Protein AF-A0A962JQP1-F1 (afdb_monomer_lite)

Structure (mmCIF, N/CA/C/O backbone):
data_AF-A0A962JQP1-F1
#
_entry.id   AF-A0A962JQP1-F1
#
loop_
_atom_site.group_PDB
_atom_site.id
_atom_site.type_symbol
_atom_site.label_atom_id
_atom_site.label_alt_id
_atom_site.label_comp_id
_atom_site.label_asym_id
_atom_site.label_entity_id
_atom_site.label_seq_id
_atom_site.pdbx_PDB_ins_code
_atom_site.Cartn_x
_atom_site.Cartn_y
_atom_site.Cartn_z
_atom_site.occupancy
_atom_site.B_iso_or_equiv
_atom_site.auth_seq_id
_atom_site.auth_comp_id
_atom_site.auth_asym_id
_atom_site.auth_atom_id
_atom_site.pdbx_PDB_model_num
ATOM 1 N N . MET A 1 1 ? 7.087 -6.042 -9.478 1.00 76.38 1 MET A N 1
ATOM 2 C CA . MET A 1 1 ? 7.500 -4.751 -8.854 1.00 76.38 1 MET A CA 1
ATOM 3 C C . MET A 1 1 ? 7.672 -4.950 -7.345 1.00 76.38 1 MET A C 1
ATOM 5 O O . MET A 1 1 ? 7.057 -5.873 -6.824 1.00 76.38 1 MET A O 1
ATOM 9 N N . LYS A 1 2 ? 8.497 -4.151 -6.646 1.00 82.88 2 LYS A N 1
ATOM 10 C CA . LYS A 1 2 ? 8.749 -4.283 -5.192 1.00 82.88 2 LYS A CA 1
ATOM 11 C C . LYS A 1 2 ? 8.530 -2.947 -4.452 1.00 82.88 2 LYS A C 1
ATOM 13 O O . LYS A 1 2 ? 9.505 -2.230 -4.233 1.00 82.88 2 LYS A O 1
ATOM 18 N N . PRO A 1 3 ? 7.280 -2.553 -4.147 1.00 84.50 3 PRO A N 1
ATOM 19 C CA . PRO A 1 3 ? 7.006 -1.296 -3.459 1.00 84.50 3 PRO A CA 1
ATOM 20 C C . PRO A 1 3 ? 7.350 -1.390 -1.968 1.00 84.50 3 PRO A C 1
ATOM 22 O O . PRO A 1 3 ? 7.045 -2.389 -1.312 1.00 84.50 3 PRO A O 1
ATOM 25 N N . LEU A 1 4 ? 7.939 -0.315 -1.442 1.00 86.69 4 LEU A N 1
ATOM 26 C CA . LEU A 1 4 ? 8.117 -0.088 -0.010 1.00 86.69 4 LEU A CA 1
ATOM 27 C C . LEU A 1 4 ? 7.155 1.018 0.442 1.00 86.69 4 LEU A C 1
ATOM 29 O O . LEU A 1 4 ? 7.269 2.166 0.015 1.00 86.69 4 LEU A O 1
ATOM 33 N N . LEU A 1 5 ? 6.196 0.656 1.288 1.00 87.50 5 LEU A N 1
ATOM 34 C CA . LEU A 1 5 ? 5.123 1.523 1.766 1.00 87.50 5 LEU A CA 1
ATOM 35 C C . LEU A 1 5 ? 5.506 2.120 3.119 1.00 87.50 5 LEU A C 1
ATOM 37 O O . LEU A 1 5 ? 5.644 1.402 4.109 1.00 87.50 5 LEU A O 1
ATOM 41 N N . LEU A 1 6 ? 5.650 3.440 3.179 1.00 85.44 6 LEU A N 1
ATOM 42 C CA . LEU A 1 6 ? 6.064 4.123 4.400 1.00 85.44 6 LEU A CA 1
ATOM 43 C C . LEU A 1 6 ? 4.931 4.918 5.037 1.00 85.44 6 LEU A C 1
ATOM 45 O O . LEU A 1 6 ? 4.170 5.613 4.364 1.00 85.44 6 LEU A O 1
ATOM 49 N N . SER A 1 7 ? 4.862 4.857 6.363 1.00 82.75 7 SER A N 1
ATOM 50 C CA . SER A 1 7 ? 4.076 5.781 7.185 1.00 82.75 7 SER A CA 1
ATOM 51 C C . SER A 1 7 ? 4.851 6.134 8.452 1.00 82.75 7 SER A C 1
ATOM 53 O O . SER A 1 7 ? 5.828 5.467 8.760 1.00 82.75 7 SER A O 1
ATOM 55 N N . THR A 1 8 ? 4.438 7.165 9.192 1.00 80.19 8 THR A N 1
ATOM 56 C CA . THR A 1 8 ? 5.157 7.645 10.387 1.00 80.19 8 THR A CA 1
ATOM 57 C C . THR A 1 8 ? 5.479 6.509 11.367 1.00 80.19 8 THR A C 1
ATOM 59 O O . THR A 1 8 ? 6.643 6.235 11.625 1.00 80.19 8 THR A O 1
ATOM 62 N N . HIS A 1 9 ? 4.469 5.745 11.796 1.00 77.75 9 HIS A N 1
ATOM 63 C CA . HIS A 1 9 ? 4.621 4.756 12.874 1.00 77.75 9 HIS A CA 1
ATOM 64 C C . HIS A 1 9 ? 4.345 3.298 12.461 1.00 77.75 9 HIS A C 1
ATOM 66 O O . HIS A 1 9 ? 4.169 2.451 13.333 1.00 77.75 9 HIS A O 1
ATOM 72 N N . ASN A 1 10 ? 4.233 3.005 11.159 1.00 77.12 10 ASN A N 1
ATOM 73 C CA . ASN A 1 10 ? 3.892 1.680 10.606 1.00 77.12 10 ASN A CA 1
ATOM 74 C C . ASN A 1 10 ? 2.840 0.887 11.392 1.00 77.12 10 ASN A C 1
ATOM 76 O O . ASN A 1 10 ? 3.012 -0.290 11.671 1.00 77.12 10 ASN A O 1
ATOM 80 N N . THR A 1 11 ? 1.762 1.552 11.790 1.00 77.12 11 THR A N 1
ATOM 81 C CA . THR A 1 11 ? 0.740 0.965 12.676 1.00 77.12 11 THR A CA 1
ATOM 82 C C . THR A 1 11 ? -0.613 0.853 11.997 1.00 77.12 11 THR A C 1
ATOM 84 O O . THR A 1 11 ? -1.476 0.118 12.458 1.00 77.12 11 THR A O 1
ATOM 87 N N . TYR A 1 12 ? -0.815 1.597 10.907 1.00 79.94 12 TYR A N 1
ATOM 88 C CA . TYR A 1 12 ? -2.117 1.693 10.268 1.00 79.94 12 TYR A CA 1
ATOM 89 C C . TYR A 1 12 ? -2.023 1.753 8.740 1.00 79.94 12 TYR A C 1
ATOM 91 O O . TYR A 1 12 ? -2.139 0.726 8.075 1.00 79.94 12 TYR A O 1
ATOM 99 N N . ARG A 1 13 ? -1.756 2.937 8.170 1.00 82.19 13 ARG A N 1
ATOM 100 C CA . ARG A 1 13 ? -1.816 3.176 6.715 1.00 82.19 13 ARG A CA 1
ATOM 101 C C . ARG A 1 13 ? -0.932 2.224 5.909 1.00 82.19 13 ARG A C 1
ATOM 103 O O . ARG A 1 13 ? -1.387 1.656 4.925 1.00 82.19 13 ARG A O 1
ATOM 110 N N . SER A 1 14 ? 0.323 2.059 6.317 1.00 84.75 14 SER A N 1
ATOM 111 C CA . SER A 1 14 ? 1.294 1.248 5.579 1.00 84.75 14 SER A CA 1
ATOM 112 C C . SER A 1 14 ? 1.055 -0.258 5.736 1.00 84.75 14 SER A C 1
ATOM 114 O O . SER A 1 14 ? 1.231 -0.977 4.759 1.00 84.75 14 SER A O 1
ATOM 116 N N . ILE A 1 15 ? 0.546 -0.718 6.889 1.00 87.69 15 ILE A N 1
ATOM 117 C CA . ILE A 1 15 ? 0.122 -2.117 7.083 1.00 87.69 15 ILE A CA 1
ATOM 118 C C . ILE A 1 15 ? -1.087 -2.435 6.197 1.00 87.69 15 ILE A C 1
ATOM 120 O O . ILE A 1 15 ? -1.079 -3.431 5.476 1.00 87.69 15 ILE A O 1
ATOM 124 N N . LEU A 1 16 ? -2.115 -1.576 6.207 1.00 88.00 16 LEU A N 1
ATOM 125 C CA . LEU A 1 16 ? -3.288 -1.766 5.349 1.00 88.00 16 LEU A CA 1
ATOM 126 C C . LEU A 1 16 ? -2.912 -1.741 3.871 1.00 88.00 16 LEU A C 1
ATOM 128 O O . LEU A 1 16 ? -3.343 -2.607 3.114 1.00 88.00 16 LEU A O 1
ATOM 132 N N . ALA A 1 17 ? -2.090 -0.778 3.457 1.00 88.50 17 ALA A N 1
ATOM 133 C CA . ALA A 1 17 ? -1.631 -0.696 2.079 1.00 88.50 17 ALA A CA 1
ATOM 134 C C . ALA A 1 17 ? -0.841 -1.951 1.666 1.00 88.50 17 ALA A C 1
ATOM 136 O O . ALA A 1 17 ? -1.037 -2.443 0.555 1.00 88.50 17 ALA A O 1
ATOM 137 N N . GLU A 1 18 ? 0.001 -2.511 2.543 1.00 91.56 18 GLU A N 1
ATOM 138 C CA . GLU A 1 18 ? 0.729 -3.760 2.279 1.00 91.56 18 GLU A CA 1
ATOM 139 C C . GLU A 1 18 ? -0.231 -4.939 2.108 1.00 91.56 18 GLU A C 1
ATOM 141 O O . GLU A 1 18 ? -0.142 -5.662 1.112 1.00 91.56 18 GLU A O 1
ATOM 146 N N . ALA A 1 19 ? -1.166 -5.108 3.045 1.00 91.31 19 ALA A N 1
ATOM 147 C CA . ALA A 1 19 ? -2.140 -6.192 3.021 1.00 91.31 19 ALA A CA 1
ATOM 148 C C . ALA A 1 19 ? -3.030 -6.129 1.770 1.00 91.31 19 ALA A C 1
ATOM 150 O O . ALA A 1 19 ? -3.157 -7.124 1.059 1.00 91.31 19 ALA A O 1
ATOM 151 N N . ILE A 1 20 ? -3.581 -4.951 1.457 1.00 90.75 20 ILE A N 1
ATOM 152 C CA . ILE A 1 20 ? -4.411 -4.730 0.265 1.00 90.75 20 ILE A CA 1
ATOM 153 C C . ILE A 1 20 ? -3.595 -4.975 -1.008 1.00 90.75 20 ILE A C 1
ATOM 155 O O . ILE A 1 20 ? -4.090 -5.617 -1.931 1.00 90.75 20 ILE A O 1
ATOM 159 N N . THR A 1 21 ? -2.334 -4.528 -1.055 1.00 90.25 21 THR A N 1
ATOM 160 C CA . THR A 1 21 ? -1.466 -4.771 -2.217 1.00 90.25 21 THR A CA 1
ATOM 161 C C . THR A 1 21 ? -1.274 -6.2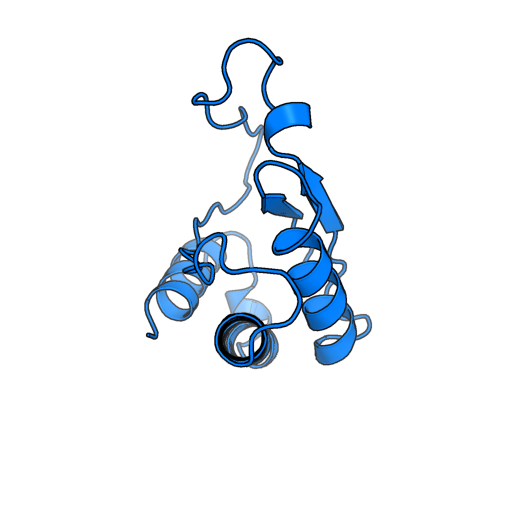61 -2.436 1.00 90.25 21 THR A C 1
ATOM 163 O O . THR A 1 21 ? -1.553 -6.749 -3.528 1.00 90.25 21 THR A O 1
ATOM 166 N N . ARG A 1 22 ? -0.858 -7.004 -1.405 1.00 89.81 22 ARG A N 1
ATOM 167 C CA . ARG A 1 22 ? -0.661 -8.456 -1.522 1.00 89.81 22 ARG A CA 1
ATOM 168 C C . ARG A 1 22 ? -1.951 -9.188 -1.877 1.00 89.81 22 ARG A C 1
ATOM 170 O O . ARG A 1 22 ? -1.918 -10.099 -2.692 1.00 89.81 22 ARG A O 1
ATOM 177 N N . TYR A 1 23 ? -3.081 -8.767 -1.318 1.00 90.44 23 TYR A N 1
ATOM 178 C CA . TYR A 1 23 ? -4.377 -9.369 -1.614 1.00 90.44 23 TYR A CA 1
ATOM 179 C C . TYR A 1 23 ? -4.787 -9.182 -3.082 1.00 90.44 23 TYR A C 1
ATOM 181 O O . TYR A 1 23 ? -5.127 -10.150 -3.755 1.00 90.44 23 TYR A O 1
ATOM 189 N N . LEU A 1 24 ? -4.713 -7.953 -3.601 1.00 88.12 24 LEU A N 1
ATOM 190 C CA . LEU A 1 24 ? -5.181 -7.633 -4.957 1.00 88.12 24 LEU A CA 1
ATOM 191 C C . LEU A 1 24 ? -4.212 -8.069 -6.057 1.00 88.12 24 LEU A C 1
ATOM 193 O O . LEU A 1 24 ? -4.619 -8.269 -7.198 1.00 88.12 24 LEU A O 1
ATOM 197 N N . THR A 1 25 ? -2.924 -8.179 -5.739 1.00 83.94 25 THR A N 1
ATOM 198 C CA . THR A 1 25 ? -1.872 -8.428 -6.740 1.00 83.94 25 THR A CA 1
ATOM 199 C C . THR A 1 25 ? -1.264 -9.822 -6.626 1.00 83.94 25 THR A C 1
ATOM 201 O O . THR A 1 25 ? -0.446 -10.192 -7.468 1.00 83.94 25 THR A O 1
ATOM 204 N N . SER A 1 26 ? -1.689 -10.601 -5.623 1.00 80.62 26 SER A N 1
ATOM 205 C CA . SER A 1 26 ? -1.203 -11.952 -5.337 1.00 80.62 26 SER A CA 1
ATOM 206 C C . SER A 1 26 ? 0.333 -12.011 -5.324 1.00 80.62 26 SER A C 1
ATOM 208 O O . SER A 1 26 ? 0.977 -11.354 -4.506 1.00 80.62 26 SER A O 1
ATOM 210 N N . ASP A 1 27 ? 0.933 -12.774 -6.232 1.00 78.38 27 ASP A N 1
ATOM 211 C CA . ASP A 1 27 ? 2.372 -12.995 -6.381 1.00 78.38 27 ASP A CA 1
ATOM 212 C C . ASP A 1 27 ? 3.060 -12.008 -7.346 1.00 78.38 27 ASP A C 1
ATOM 214 O O . ASP A 1 27 ? 4.290 -11.954 -7.412 1.00 78.38 27 ASP A O 1
ATOM 218 N N . GLN A 1 28 ? 2.303 -11.170 -8.063 1.00 78.25 28 GLN A N 1
ATOM 219 C CA . GLN A 1 28 ? 2.859 -10.255 -9.070 1.00 78.25 28 GLN A CA 1
ATOM 220 C C . GLN A 1 28 ? 3.637 -9.076 -8.458 1.00 78.25 28 GLN A C 1
ATOM 222 O O . GLN A 1 28 ? 4.521 -8.481 -9.099 1.00 78.25 28 GLN A O 1
ATOM 227 N N . ILE A 1 29 ? 3.301 -8.687 -7.222 1.00 82.38 29 ILE A N 1
ATOM 228 C CA . ILE A 1 29 ? 3.923 -7.563 -6.518 1.00 82.38 29 ILE A CA 1
ATOM 229 C C . ILE A 1 29 ? 4.320 -7.982 -5.102 1.00 82.38 29 ILE A C 1
ATOM 231 O O . ILE A 1 29 ? 3.494 -8.221 -4.229 1.00 82.38 29 ILE A O 1
ATOM 235 N N . SER A 1 30 ? 5.627 -7.971 -4.846 1.00 85.88 30 SER A N 1
ATOM 236 C CA . SER A 1 30 ? 6.185 -8.230 -3.518 1.00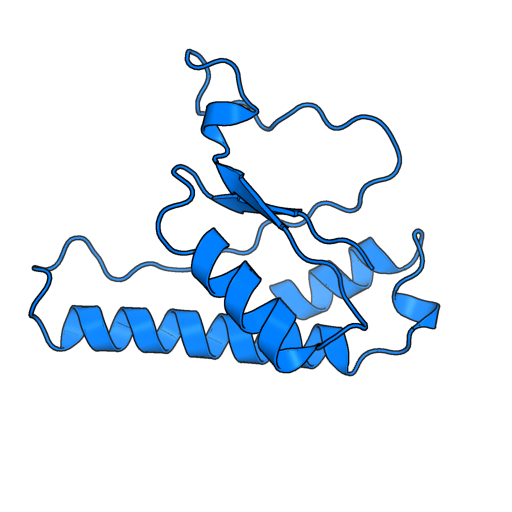 85.88 30 SER A CA 1
ATOM 237 C C . SER A 1 30 ? 6.248 -6.926 -2.720 1.00 85.88 30 SER A C 1
ATOM 239 O O . SER A 1 30 ? 7.262 -6.227 -2.757 1.00 85.88 30 SER A O 1
ATOM 241 N N . ALA A 1 31 ? 5.158 -6.588 -2.029 1.00 89.50 31 ALA A N 1
ATOM 242 C CA . ALA A 1 31 ? 5.054 -5.386 -1.198 1.00 89.50 31 ALA A CA 1
ATOM 243 C C . ALA A 1 31 ? 5.631 -5.581 0.214 1.00 89.50 31 ALA A C 1
ATOM 245 O O . ALA A 1 31 ? 5.496 -6.660 0.796 1.00 89.50 31 ALA A O 1
ATOM 246 N N . ALA A 1 32 ? 6.220 -4.522 0.772 1.00 89.50 32 ALA A N 1
ATOM 247 C CA . ALA A 1 32 ? 6.655 -4.432 2.167 1.00 89.50 32 ALA A CA 1
ATOM 248 C C . ALA A 1 32 ? 6.341 -3.041 2.745 1.00 89.50 32 ALA A C 1
ATOM 250 O O . ALA A 1 32 ? 6.212 -2.074 1.992 1.00 89.50 32 ALA A O 1
ATOM 251 N N . SER A 1 33 ? 6.255 -2.928 4.069 1.00 90.31 33 SER A N 1
ATOM 252 C CA . SER A 1 33 ? 5.970 -1.688 4.789 1.00 90.31 33 SER A CA 1
ATOM 253 C C . SER A 1 33 ? 6.954 -1.436 5.926 1.00 90.31 33 SER A C 1
ATOM 255 O O . SER A 1 33 ? 7.499 -2.368 6.517 1.00 90.31 33 SER A O 1
ATOM 257 N N . ALA A 1 34 ? 7.192 -0.160 6.229 1.00 86.94 34 ALA A N 1
ATOM 258 C CA . ALA A 1 34 ? 8.068 0.249 7.323 1.00 86.94 34 ALA A CA 1
ATOM 259 C C . ALA A 1 34 ? 7.685 1.620 7.899 1.00 86.94 34 ALA A C 1
ATOM 261 O O . ALA A 1 34 ? 6.938 2.395 7.290 1.00 86.94 34 ALA A O 1
ATOM 262 N N . SER A 1 35 ? 8.204 1.909 9.095 1.00 83.06 35 SER A N 1
ATOM 263 C CA . SER A 1 35 ? 8.053 3.214 9.745 1.00 83.06 35 SER A CA 1
ATOM 264 C C . SER A 1 35 ? 9.056 4.196 9.163 1.00 83.06 35 SER A C 1
ATOM 266 O O . SER A 1 35 ? 10.226 3.852 8.996 1.00 83.06 35 SER A O 1
ATOM 268 N N . MET A 1 36 ? 8.621 5.430 8.920 1.00 78.19 36 MET A N 1
ATOM 269 C CA . MET A 1 36 ? 9.515 6.512 8.517 1.00 78.19 36 MET A CA 1
ATOM 270 C C . MET A 1 36 ? 10.548 6.787 9.613 1.00 78.19 36 MET A C 1
ATOM 272 O O . MET A 1 36 ? 11.737 6.828 9.320 1.00 78.19 36 MET A O 1
ATOM 276 N N . ASP A 1 37 ? 10.106 6.821 10.872 1.00 73.50 37 ASP A N 1
ATOM 277 C CA . ASP A 1 37 ? 10.942 7.086 12.052 1.00 73.50 37 ASP A CA 1
ATOM 278 C C . ASP A 1 37 ? 12.047 6.037 12.275 1.00 73.50 37 ASP A C 1
ATOM 280 O O . ASP A 1 37 ? 12.961 6.245 13.066 1.00 73.50 37 ASP A O 1
ATOM 284 N N . TYR A 1 38 ? 11.946 4.874 11.623 1.00 67.81 38 TYR A N 1
ATOM 285 C CA . TYR A 1 38 ? 12.983 3.842 11.654 1.00 67.81 38 TYR A CA 1
ATOM 286 C C . TYR A 1 38 ? 14.057 4.066 10.577 1.00 67.81 38 TYR A C 1
ATOM 288 O O . TYR A 1 38 ? 15.183 3.598 10.715 1.00 67.81 38 TYR A O 1
ATOM 296 N N . LEU A 1 39 ? 13.710 4.769 9.496 1.00 65.00 39 LEU A N 1
ATOM 297 C CA . LEU A 1 39 ? 14.594 5.066 8.364 1.00 65.00 39 LEU A CA 1
ATOM 298 C C . LEU A 1 39 ? 15.256 6.444 8.470 1.00 65.00 39 LEU A C 1
ATOM 300 O O . LEU A 1 39 ? 16.229 6.722 7.770 1.00 65.00 39 LEU A O 1
ATOM 304 N N . THR A 1 40 ? 14.713 7.309 9.318 1.00 61.72 40 THR A N 1
ATOM 305 C CA . THR A 1 40 ? 15.234 8.635 9.631 1.00 61.72 40 THR A CA 1
ATOM 306 C C . THR A 1 40 ? 15.773 8.571 11.047 1.00 61.72 40 THR A C 1
ATOM 308 O O . THR A 1 40 ? 15.061 8.109 11.934 1.00 61.72 40 THR A O 1
ATOM 311 N N . ASP A 1 41 ? 17.013 8.995 11.280 1.00 57.56 41 ASP A N 1
ATOM 312 C CA . ASP A 1 41 ? 17.563 9.039 12.637 1.00 57.56 41 ASP A CA 1
ATOM 313 C C . ASP A 1 41 ? 16.571 9.756 13.577 1.00 57.56 41 ASP A C 1
ATOM 315 O O . ASP A 1 41 ? 16.019 10.798 13.206 1.00 57.56 41 ASP A O 1
ATOM 319 N N . ARG A 1 42 ? 16.290 9.166 14.751 1.00 49.94 42 ARG A N 1
ATOM 320 C CA . ARG A 1 42 ? 15.128 9.457 15.632 1.00 49.94 42 ARG A CA 1
ATOM 321 C C . ARG A 1 42 ? 14.941 10.940 15.989 1.00 49.94 42 ARG A C 1
ATOM 323 O O . ARG A 1 42 ? 13.880 11.321 16.472 1.00 49.94 42 ARG A O 1
ATOM 330 N N . LEU A 1 43 ? 15.976 11.750 15.799 1.00 44.81 43 LEU A N 1
ATOM 331 C CA . LEU A 1 43 ? 16.044 13.166 16.144 1.00 44.81 43 LEU A CA 1
ATOM 332 C C . LEU A 1 43 ? 15.508 14.098 15.043 1.00 44.81 43 LEU A C 1
ATOM 334 O O . LEU A 1 43 ? 15.234 15.257 15.332 1.00 44.81 43 LEU A O 1
ATOM 338 N N . ASN A 1 44 ? 15.313 13.599 13.815 1.00 49.25 44 ASN A N 1
ATOM 339 C CA . ASN A 1 44 ? 14.906 14.396 12.654 1.00 49.25 44 ASN A CA 1
ATOM 340 C C . ASN A 1 44 ? 13.685 13.773 11.955 1.00 49.25 44 ASN A C 1
ATOM 342 O O . ASN A 1 44 ? 13.771 13.347 10.803 1.00 49.25 44 ASN A O 1
ATOM 346 N N . SER A 1 45 ? 12.539 13.726 12.638 1.00 47.88 45 SER A N 1
ATOM 347 C CA . SER A 1 45 ? 11.269 13.193 12.107 1.00 47.88 45 SER A CA 1
ATOM 348 C C . SER A 1 45 ? 10.709 13.957 10.892 1.00 47.88 45 SER A C 1
ATOM 350 O O . SER A 1 45 ? 9.745 13.509 10.273 1.00 47.88 45 SER A O 1
ATOM 352 N N . GLU A 1 46 ? 11.320 15.084 10.513 1.00 48.09 46 GLU A N 1
ATOM 353 C CA . GLU A 1 46 ? 10.984 15.853 9.306 1.00 48.09 46 GLU A CA 1
ATOM 354 C C . GLU A 1 46 ? 11.913 15.576 8.109 1.00 48.09 46 GLU A C 1
ATOM 356 O O . GLU A 1 46 ? 11.604 15.952 6.974 1.00 48.09 46 GLU A O 1
ATOM 361 N N . SER A 1 47 ? 13.040 14.886 8.316 1.00 54.75 47 SER A N 1
ATOM 362 C CA . SER A 1 47 ? 13.997 14.598 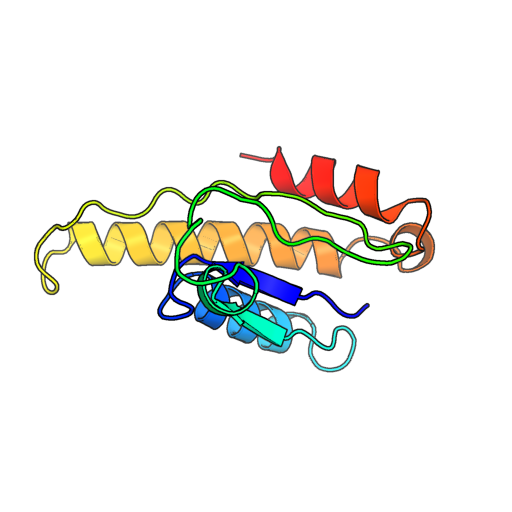7.244 1.00 54.75 47 SER A CA 1
ATOM 363 C C . SER A 1 47 ? 13.561 13.370 6.457 1.00 54.75 47 SER A C 1
ATOM 365 O O . SER A 1 47 ? 13.520 12.273 6.991 1.00 54.75 47 SER A O 1
ATOM 367 N N . ARG A 1 48 ? 13.262 13.508 5.160 1.00 63.12 48 ARG A N 1
ATOM 368 C CA . ARG A 1 48 ? 12.951 12.348 4.300 1.00 63.12 48 ARG A CA 1
ATOM 369 C C . ARG A 1 48 ? 14.161 11.394 4.237 1.00 63.12 48 ARG A C 1
ATOM 371 O O . ARG A 1 48 ? 15.280 11.889 4.098 1.00 63.12 48 ARG A O 1
ATOM 378 N N . PRO A 1 49 ? 13.971 10.058 4.255 1.00 65.94 49 PRO A N 1
ATOM 379 C CA . PRO A 1 49 ? 15.073 9.108 4.177 1.00 65.94 49 PRO A CA 1
ATOM 380 C C . PRO A 1 49 ? 15.937 9.367 2.947 1.00 65.94 49 PRO A C 1
ATOM 382 O O . PRO A 1 49 ? 15.418 9.636 1.855 1.00 65.94 49 PRO A O 1
ATOM 385 N N . ALA A 1 50 ? 17.252 9.251 3.109 1.00 69.44 50 ALA A N 1
ATOM 386 C CA . ALA A 1 50 ? 18.156 9.199 1.974 1.00 69.44 50 ALA A CA 1
ATOM 387 C C . ALA A 1 50 ? 17.946 7.862 1.253 1.00 69.44 50 ALA A C 1
ATOM 389 O O . ALA A 1 50 ? 18.081 6.791 1.841 1.00 69.44 50 ALA A O 1
ATOM 390 N N . TRP A 1 51 ? 17.598 7.925 -0.029 1.00 67.62 51 TRP A N 1
ATOM 391 C CA . TRP A 1 51 ? 17.428 6.733 -0.854 1.00 67.62 51 TRP A CA 1
ATOM 392 C C . TRP A 1 51 ? 18.589 6.637 -1.823 1.00 67.62 51 TRP A C 1
ATOM 394 O O . TRP A 1 51 ? 18.807 7.562 -2.608 1.00 67.62 51 TRP A O 1
ATOM 404 N N . PHE A 1 52 ? 19.291 5.513 -1.794 1.00 64.38 52 PHE A N 1
ATOM 405 C CA . PHE A 1 52 ? 20.377 5.236 -2.720 1.00 64.38 52 PHE A CA 1
ATOM 406 C C . PHE A 1 52 ? 19.842 4.503 -3.959 1.00 64.38 52 PHE A C 1
ATOM 408 O O . PHE A 1 52 ? 19.086 3.540 -3.843 1.00 64.38 52 PHE A O 1
ATOM 415 N N . GLY A 1 53 ? 20.244 4.959 -5.148 1.00 67.25 53 GLY A N 1
ATOM 416 C CA . GLY A 1 53 ? 19.915 4.325 -6.428 1.00 67.25 53 GLY A CA 1
ATOM 417 C C . GLY A 1 53 ? 18.614 4.795 -7.096 1.00 67.25 53 GLY A C 1
ATOM 418 O O . GLY A 1 53 ? 18.050 5.839 -6.777 1.00 67.25 53 GLY A O 1
ATOM 419 N N . ILE A 1 54 ? 18.164 4.004 -8.076 1.00 65.56 54 ILE A N 1
ATOM 420 C CA . ILE A 1 54 ? 17.007 4.265 -8.952 1.00 65.56 54 ILE A CA 1
ATOM 421 C C . ILE A 1 54 ? 15.735 3.715 -8.295 1.00 65.56 54 ILE A C 1
ATOM 423 O O . ILE A 1 54 ? 15.309 2.593 -8.567 1.00 65.56 54 ILE A O 1
ATOM 427 N N . ALA A 1 55 ? 15.160 4.495 -7.382 1.00 68.12 55 ALA A N 1
ATOM 428 C CA . ALA A 1 55 ? 13.863 4.213 -6.778 1.00 68.12 55 ALA A CA 1
ATOM 429 C C . ALA A 1 55 ? 12.897 5.358 -7.091 1.00 68.12 55 ALA A C 1
ATOM 431 O O . ALA A 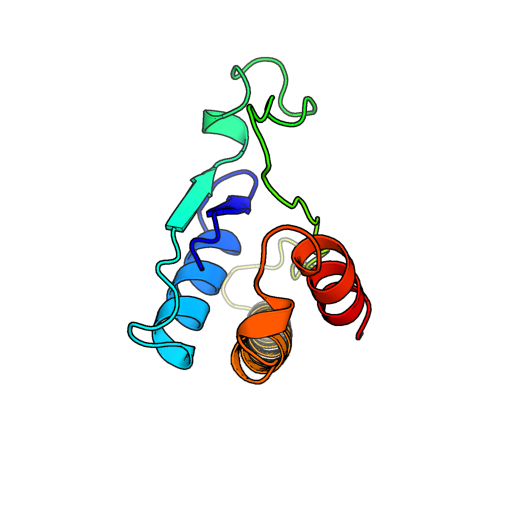1 55 ? 13.144 6.504 -6.704 1.00 68.12 55 ALA A O 1
ATOM 432 N N . ALA A 1 56 ? 11.793 5.046 -7.773 1.00 74.25 56 ALA A N 1
ATOM 433 C CA . ALA A 1 56 ? 10.690 5.982 -7.931 1.00 74.25 56 ALA A CA 1
ATOM 434 C C . ALA A 1 56 ? 10.053 6.243 -6.557 1.00 74.25 56 ALA A C 1
ATOM 436 O O . ALA A 1 56 ? 9.779 5.313 -5.797 1.00 74.25 56 ALA A O 1
ATOM 437 N N . LYS A 1 57 ? 9.835 7.518 -6.223 1.00 75.50 57 LYS A N 1
ATOM 438 C CA . LYS A 1 57 ? 9.268 7.941 -4.936 1.00 75.50 57 LYS A CA 1
ATOM 439 C C . LYS A 1 57 ? 8.012 8.747 -5.198 1.00 75.50 57 LYS A C 1
ATOM 441 O O . LYS A 1 57 ? 8.061 9.726 -5.937 1.00 75.50 57 LYS A O 1
ATOM 446 N N . LYS A 1 58 ? 6.919 8.392 -4.530 1.00 81.44 58 LYS A N 1
ATOM 447 C CA . LYS A 1 58 ? 5.701 9.201 -4.531 1.00 81.44 58 LYS A CA 1
ATOM 448 C C . LYS A 1 58 ? 5.105 9.246 -3.135 1.00 81.44 58 LYS A C 1
ATOM 450 O O . LYS A 1 58 ? 5.087 8.248 -2.421 1.00 81.44 58 LYS A O 1
ATOM 455 N N . HIS A 1 59 ? 4.640 10.431 -2.763 1.00 80.38 59 HIS A N 1
ATOM 456 C CA . HIS A 1 59 ? 3.845 10.635 -1.566 1.00 80.38 59 HIS A CA 1
ATOM 457 C C . HIS A 1 59 ? 2.367 10.560 -1.945 1.00 80.38 59 HIS A C 1
ATOM 459 O O . HIS A 1 59 ? 1.931 11.254 -2.862 1.00 80.38 59 HIS A O 1
ATOM 465 N N . TRP A 1 60 ? 1.616 9.709 -1.252 1.00 79.19 60 TRP A N 1
ATOM 466 C CA . TRP A 1 60 ? 0.165 9.656 -1.351 1.00 79.19 60 TRP A CA 1
ATOM 467 C C . TRP A 1 60 ? -0.427 10.242 -0.082 1.00 79.19 60 TRP A C 1
ATOM 469 O O . TRP A 1 60 ? -0.298 9.666 0.999 1.00 79.19 60 TRP A O 1
ATOM 479 N N . GLU A 1 61 ? -1.091 11.382 -0.231 1.00 75.38 61 GLU A N 1
ATOM 480 C CA . GLU A 1 61 ? -1.882 11.955 0.845 1.00 75.38 61 GLU A CA 1
ATOM 481 C C . GLU A 1 61 ? -3.081 11.035 1.105 1.00 75.38 61 GLU A C 1
ATOM 483 O O . GLU A 1 61 ? -3.824 10.656 0.191 1.00 75.38 61 GLU A O 1
ATOM 488 N N . LEU A 1 62 ? -3.216 10.615 2.360 1.00 74.12 62 LEU A N 1
ATOM 489 C CA . LEU A 1 62 ? -4.330 9.822 2.862 1.00 74.12 62 LEU A CA 1
ATOM 490 C C . LEU A 1 62 ? -4.875 10.554 4.081 1.00 74.12 62 LEU A C 1
ATOM 492 O O . LEU A 1 62 ? -4.237 10.566 5.139 1.00 74.12 62 LEU A O 1
ATOM 496 N N . THR A 1 63 ? -6.036 11.181 3.923 1.00 66.69 63 THR A N 1
ATOM 497 C CA . THR A 1 63 ? -6.711 11.877 5.017 1.00 66.69 63 THR A CA 1
ATOM 498 C C . THR A 1 63 ? -7.154 10.847 6.046 1.00 66.69 63 THR A C 1
ATOM 500 O O . THR A 1 63 ? -7.916 9.933 5.736 1.00 66.69 63 THR A O 1
ATOM 503 N N . VAL A 1 64 ? -6.651 10.969 7.272 1.00 61.69 64 VAL A N 1
ATOM 504 C CA . VAL A 1 64 ? -7.093 10.116 8.378 1.00 61.69 64 VAL A CA 1
ATOM 505 C C . VAL A 1 64 ? -8.375 10.703 8.958 1.00 61.69 64 VAL A C 1
ATOM 507 O O . VAL A 1 64 ? -8.434 11.929 9.095 1.00 61.69 64 VAL A O 1
ATOM 510 N N . PRO A 1 65 ? -9.376 9.887 9.348 1.00 57.97 65 PRO A N 1
ATOM 511 C CA . PRO A 1 65 ? -10.356 10.367 10.314 1.00 57.97 65 PRO A CA 1
ATOM 512 C C . PRO A 1 65 ? -9.608 10.961 11.511 1.00 57.97 65 PRO A C 1
ATOM 514 O O . PRO A 1 65 ? -8.567 10.441 11.920 1.00 57.97 65 PRO A O 1
ATOM 517 N N . SER A 1 66 ? -10.099 12.084 12.032 1.00 52.56 66 SER A N 1
ATOM 518 C CA . SER A 1 66 ? -9.482 12.761 13.177 1.00 52.56 66 SER A CA 1
ATOM 519 C C . SER A 1 66 ? -9.358 11.796 14.372 1.00 52.56 66 SER A C 1
ATOM 521 O O . SER A 1 66 ? -9.906 10.692 14.344 1.00 52.56 66 SER A O 1
ATOM 523 N N . GLN A 1 67 ? -8.669 12.197 15.448 1.00 54.22 67 GLN A N 1
ATOM 524 C CA . GLN A 1 67 ? -8.564 11.435 16.708 1.00 54.22 67 GLN A CA 1
ATOM 525 C C . GLN A 1 67 ? -9.920 11.225 17.437 1.00 54.22 67 GLN A C 1
ATOM 527 O O . GLN A 1 67 ? -9.981 11.177 18.665 1.00 54.22 67 GLN A O 1
ATOM 532 N N . ALA A 1 68 ? -11.027 11.125 16.701 1.00 54.22 68 ALA A N 1
ATOM 533 C CA . ALA A 1 68 ? -12.308 10.642 17.163 1.00 54.22 68 ALA A CA 1
ATOM 534 C C . ALA A 1 68 ? -12.139 9.300 17.887 1.00 54.22 68 ALA A C 1
ATOM 536 O O . ALA A 1 68 ? -11.312 8.459 17.519 1.00 54.22 68 ALA A O 1
ATOM 537 N N . LYS A 1 69 ? -12.926 9.120 18.953 1.00 54.50 69 LYS A N 1
ATOM 538 C CA . LYS A 1 69 ? -12.875 7.927 19.800 1.00 54.50 69 LYS A CA 1
ATOM 539 C C . LYS A 1 69 ? -12.959 6.645 18.954 1.00 54.50 69 LYS A C 1
ATOM 541 O O . LYS A 1 69 ? -13.775 6.608 18.033 1.00 54.50 69 LYS A O 1
ATOM 546 N N . PRO A 1 70 ? -12.223 5.579 19.337 1.00 57.34 70 PRO A N 1
ATOM 547 C CA . PRO A 1 70 ? -12.112 4.328 18.589 1.00 57.34 70 PRO A CA 1
ATOM 548 C C . PRO A 1 70 ? -13.425 3.592 18.239 1.00 57.34 70 PRO A C 1
ATOM 550 O O . PRO A 1 70 ? -13.410 2.556 17.586 1.00 57.34 70 PRO A O 1
ATOM 553 N N . SER A 1 71 ? -14.563 4.068 18.748 1.00 60.62 71 SER A N 1
ATOM 554 C CA . SER A 1 71 ? -15.868 3.411 18.688 1.00 60.62 71 SER A CA 1
ATOM 555 C C . SER A 1 71 ? -16.950 4.257 18.010 1.00 60.62 71 SER A C 1
ATOM 557 O O . SER A 1 71 ? -18.130 3.935 18.142 1.00 60.62 71 SER A O 1
ATOM 559 N N . SER A 1 72 ? -16.601 5.372 17.357 1.00 72.19 72 SER A N 1
ATOM 560 C CA . SER A 1 72 ? -17.591 6.184 16.642 1.00 72.19 72 SER A CA 1
ATOM 561 C C . SER A 1 72 ? -17.779 5.699 15.201 1.00 72.19 72 SER A C 1
ATOM 563 O O . SER A 1 72 ? -16.843 5.252 14.531 1.00 72.19 72 SER A O 1
ATOM 565 N N . ALA A 1 73 ? -19.009 5.821 14.696 1.00 77.50 73 ALA A N 1
ATOM 566 C CA . ALA A 1 73 ? -19.326 5.560 13.292 1.00 77.50 73 ALA A CA 1
ATOM 567 C C . ALA A 1 73 ? -18.467 6.417 12.338 1.00 77.50 73 ALA A C 1
ATOM 569 O O . ALA A 1 73 ? -18.095 5.961 11.260 1.00 77.50 73 ALA A O 1
ATOM 570 N N . GLU A 1 74 ? -18.085 7.624 12.764 1.00 71.75 74 GLU A N 1
ATOM 571 C CA . GLU A 1 74 ? -17.211 8.540 12.020 1.00 71.75 74 GLU A CA 1
ATOM 572 C C . GLU A 1 74 ? -15.809 7.968 11.811 1.00 71.75 74 GLU A C 1
ATOM 574 O O . GLU A 1 74 ? -15.237 8.091 10.727 1.00 71.75 74 GLU A O 1
ATOM 579 N N . GLN A 1 75 ? -15.259 7.296 12.826 1.00 73.69 75 GLN A N 1
ATOM 580 C CA . GLN A 1 75 ? -13.946 6.686 12.703 1.00 73.69 75 GLN A CA 1
ATOM 581 C C . GLN A 1 75 ? -13.991 5.535 11.695 1.00 73.69 75 GLN A C 1
ATOM 583 O O . GLN A 1 75 ? -13.180 5.499 10.772 1.00 73.69 75 GLN A O 1
ATOM 588 N N . THR A 1 76 ? -14.996 4.657 11.809 1.00 78.00 76 THR A N 1
ATOM 589 C CA . THR A 1 76 ? -15.235 3.544 10.869 1.00 78.00 76 THR A CA 1
ATOM 590 C C . THR A 1 76 ? -15.415 4.048 9.435 1.00 78.00 76 THR A C 1
ATOM 592 O O . THR A 1 76 ? -14.824 3.499 8.505 1.00 78.00 76 THR A O 1
ATOM 595 N N . ALA A 1 77 ? -16.169 5.133 9.242 1.00 80.75 77 ALA A N 1
ATOM 596 C CA . ALA A 1 77 ? -16.332 5.763 7.935 1.00 80.75 77 ALA A CA 1
ATOM 597 C C . ALA A 1 77 ? -14.992 6.260 7.365 1.00 80.75 77 ALA A C 1
ATOM 599 O O . ALA A 1 77 ? -14.701 6.045 6.187 1.00 80.75 77 ALA A O 1
ATOM 600 N N . GLY A 1 78 ? -14.137 6.855 8.198 1.00 80.94 78 GLY A N 1
ATOM 601 C CA . GLY A 1 78 ? -12.798 7.256 7.776 1.00 80.94 78 GLY A CA 1
ATOM 602 C C . GLY A 1 78 ? -11.868 6.080 7.464 1.00 80.94 78 GLY A C 1
ATOM 603 O O . GLY A 1 78 ? -11.119 6.156 6.490 1.00 80.94 78 GLY A O 1
ATOM 604 N N . PHE A 1 79 ? -11.943 4.972 8.214 1.00 80.62 79 PHE A N 1
ATOM 605 C CA . PHE A 1 79 ? -11.233 3.730 7.870 1.00 80.62 79 PHE A CA 1
ATOM 606 C C . PHE A 1 79 ? -11.655 3.231 6.485 1.00 80.62 79 PHE A C 1
ATOM 608 O O . PHE A 1 79 ? -10.807 3.007 5.620 1.00 80.62 79 PHE A O 1
ATOM 615 N N . ASN A 1 80 ? -12.964 3.128 6.250 1.00 84.88 80 ASN A N 1
ATOM 616 C CA . ASN A 1 80 ? -13.516 2.667 4.979 1.00 84.88 80 ASN A CA 1
ATOM 617 C C . ASN A 1 80 ? -13.128 3.585 3.814 1.00 84.88 80 ASN A C 1
ATOM 619 O O . ASN A 1 80 ? -12.791 3.095 2.738 1.00 84.88 80 ASN A O 1
ATOM 623 N N . SER A 1 81 ? -13.099 4.903 4.032 1.00 84.88 81 SER A N 1
ATOM 624 C CA . SER A 1 81 ? -12.644 5.871 3.029 1.00 84.88 81 SER A CA 1
ATOM 625 C C . SER A 1 81 ? -11.187 5.624 2.615 1.00 84.88 81 SER A C 1
ATOM 627 O O . SER A 1 81 ? -10.880 5.509 1.425 1.00 84.88 81 SER A O 1
ATOM 629 N N . ILE A 1 82 ? -10.292 5.413 3.584 1.00 85.88 82 ILE A N 1
ATOM 630 C CA . ILE A 1 82 ? -8.880 5.103 3.310 1.00 85.88 82 ILE A CA 1
ATOM 631 C C . ILE A 1 82 ? -8.741 3.774 2.573 1.00 85.88 82 ILE A C 1
ATOM 633 O O . ILE A 1 82 ? -8.004 3.700 1.590 1.00 85.88 82 ILE A O 1
ATOM 637 N N . ILE A 1 83 ? -9.452 2.738 3.023 1.00 88.19 83 ILE A N 1
ATOM 638 C CA . ILE A 1 83 ? -9.442 1.424 2.375 1.00 88.19 83 ILE A CA 1
ATOM 639 C C . ILE A 1 83 ? -9.907 1.557 0.925 1.00 88.19 83 ILE A C 1
ATOM 641 O O . ILE A 1 83 ? -9.218 1.080 0.030 1.00 88.19 83 ILE A O 1
ATOM 645 N N . SER A 1 84 ? -11.019 2.254 0.674 1.00 88.38 84 SER A N 1
ATOM 646 C CA . SER A 1 84 ? -11.548 2.445 -0.681 1.00 88.38 84 SER A CA 1
ATOM 647 C C . SER A 1 84 ? -10.557 3.174 -1.595 1.00 88.38 84 SER A C 1
ATOM 649 O O . SER A 1 84 ? -10.324 2.744 -2.725 1.00 88.38 84 SER A O 1
ATOM 651 N N . THR A 1 85 ? -9.883 4.202 -1.072 1.00 88.12 85 THR A N 1
ATOM 652 C CA . THR A 1 85 ? -8.846 4.949 -1.795 1.00 88.12 85 THR A CA 1
ATOM 653 C C . THR A 1 85 ? -7.653 4.051 -2.125 1.00 88.12 85 THR A C 1
ATOM 655 O O . THR A 1 85 ? -7.181 4.031 -3.262 1.00 88.12 85 THR A O 1
ATOM 658 N N . LEU A 1 86 ? -7.168 3.278 -1.148 1.00 88.62 86 LEU A N 1
ATOM 659 C CA . LEU A 1 86 ? -6.051 2.350 -1.338 1.00 88.62 86 LEU A CA 1
ATOM 660 C C . LEU A 1 86 ? -6.394 1.257 -2.351 1.00 88.62 86 LEU A C 1
ATOM 662 O O . LEU A 1 86 ? -5.600 1.006 -3.252 1.00 88.62 86 LEU A O 1
ATOM 666 N N . VAL A 1 87 ? -7.574 0.646 -2.236 1.00 89.94 87 VAL A N 1
ATOM 667 C CA . VAL A 1 87 ? -8.059 -0.377 -3.172 1.00 89.94 87 VAL A CA 1
ATOM 668 C C . VAL A 1 87 ? -8.132 0.183 -4.590 1.00 89.94 87 VAL A C 1
ATOM 670 O O . VAL A 1 87 ? -7.608 -0.442 -5.507 1.00 89.94 87 VAL A O 1
ATOM 673 N N . SER A 1 88 ? -8.717 1.371 -4.774 1.00 88.38 88 SER A N 1
ATOM 674 C CA . SER A 1 88 ? -8.804 2.024 -6.087 1.00 88.38 88 SER A CA 1
ATOM 675 C C . SER A 1 88 ? -7.418 2.236 -6.704 1.00 88.38 88 SER A C 1
ATOM 677 O O . SER A 1 8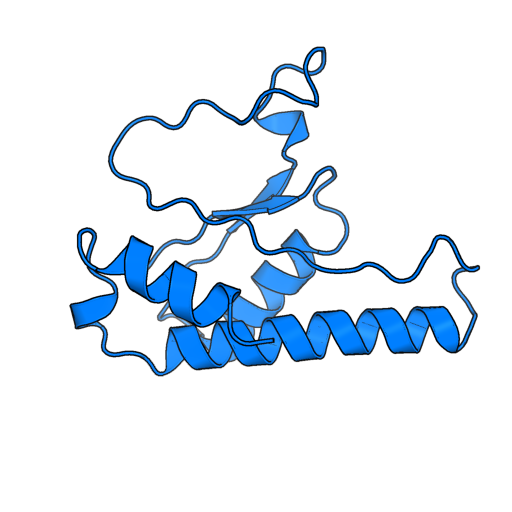8 ? -7.149 1.775 -7.814 1.00 88.38 88 SER A O 1
ATOM 679 N N . ARG A 1 89 ? -6.492 2.839 -5.949 1.00 87.94 89 ARG A N 1
ATOM 680 C CA . ARG A 1 89 ? -5.126 3.124 -6.418 1.00 87.94 89 ARG A CA 1
ATOM 681 C C . ARG A 1 89 ? -4.331 1.858 -6.735 1.00 87.94 89 ARG A C 1
ATOM 683 O O . ARG A 1 89 ? -3.645 1.791 -7.752 1.00 87.94 89 ARG A O 1
ATOM 690 N N . ILE A 1 90 ? -4.425 0.839 -5.884 1.00 87.62 90 ILE A N 1
ATOM 691 C CA . ILE A 1 90 ? -3.719 -0.434 -6.075 1.00 87.62 90 ILE A CA 1
ATOM 692 C C . ILE A 1 90 ? -4.302 -1.209 -7.263 1.00 87.62 90 ILE A C 1
ATOM 694 O O . ILE A 1 90 ? -3.541 -1.826 -8.005 1.00 87.62 90 ILE A O 1
ATOM 698 N N . ASN A 1 91 ? -5.613 -1.138 -7.501 1.00 87.75 91 ASN A N 1
ATOM 699 C CA . ASN A 1 91 ? -6.227 -1.719 -8.695 1.00 87.75 91 ASN A CA 1
ATOM 700 C C . ASN A 1 91 ? -5.797 -1.003 -9.982 1.00 87.75 91 ASN A C 1
ATOM 702 O O . ASN A 1 91 ? -5.518 -1.652 -10.988 1.00 87.75 91 ASN A O 1
ATOM 706 N N . GLN A 1 92 ? -5.683 0.327 -9.970 1.00 84.69 92 GLN A N 1
ATOM 707 C CA . GLN A 1 92 ? -5.121 1.058 -11.114 1.00 84.69 92 GLN A CA 1
ATOM 708 C C . GLN A 1 92 ? -3.670 0.624 -11.373 1.00 84.69 92 GLN A C 1
ATOM 710 O O . GLN A 1 92 ? -3.286 0.313 -12.499 1.00 84.69 92 GLN A O 1
ATOM 715 N N . LEU A 1 93 ? -2.877 0.483 -10.310 1.00 81.44 93 LEU A N 1
ATOM 716 C CA . LEU A 1 93 ? -1.508 -0.016 -10.405 1.00 81.44 93 LEU A CA 1
ATOM 717 C C . LEU A 1 93 ? -1.431 -1.449 -10.963 1.00 81.44 93 LEU A C 1
ATOM 719 O O . LEU A 1 93 ? -0.524 -1.752 -11.740 1.00 81.44 93 LEU A O 1
ATOM 723 N N . SER A 1 94 ? -2.358 -2.330 -10.569 1.00 79.19 94 SER A N 1
ATOM 724 C CA . SER A 1 94 ? -2.385 -3.742 -10.975 1.00 79.19 94 SER A CA 1
ATOM 725 C C . SER A 1 94 ? -2.915 -3.964 -12.394 1.00 79.19 94 SER A C 1
ATOM 727 O O . SER A 1 94 ? -2.554 -4.962 -13.019 1.00 79.19 94 SER A O 1
ATOM 729 N N . THR A 1 95 ? -3.707 -3.035 -12.925 1.00 80.50 95 THR A N 1
ATOM 730 C CA . THR A 1 95 ? -4.269 -3.101 -14.284 1.00 80.50 95 THR A CA 1
ATOM 731 C C . THR A 1 95 ? -3.372 -2.454 -15.340 1.00 80.50 95 THR A C 1
ATOM 733 O O . THR A 1 95 ? -3.464 -2.808 -16.514 1.00 80.50 95 THR A O 1
ATOM 736 N N . HIS A 1 96 ? -2.448 -1.567 -14.950 1.00 74.25 96 HIS A N 1
ATOM 737 C CA . HIS A 1 96 ? -1.513 -0.956 -15.897 1.00 74.25 96 HIS A CA 1
ATOM 738 C C . HIS A 1 96 ? -0.519 -1.969 -16.507 1.00 74.25 96 HIS A C 1
ATOM 740 O O . HIS A 1 96 ? -0.004 -2.822 -15.772 1.00 74.25 96 HIS A O 1
ATOM 746 N N . PRO A 1 97 ? -0.183 -1.844 -17.812 1.00 68.00 97 PRO A N 1
ATOM 747 C CA . PRO A 1 97 ? 0.782 -2.698 -18.507 1.00 68.00 97 PRO A CA 1
ATOM 748 C C . PRO A 1 97 ? 2.105 -2.870 -17.753 1.00 68.00 97 PRO A C 1
ATOM 750 O O . PRO A 1 97 ? 2.677 -1.898 -17.260 1.00 68.00 97 PRO A O 1
ATOM 753 N N . LEU A 1 98 ? 2.628 -4.101 -17.714 1.00 63.75 98 LEU A N 1
ATOM 754 C CA . LEU A 1 98 ? 3.903 -4.425 -17.054 1.00 63.75 98 LEU A CA 1
ATOM 755 C C . LEU A 1 98 ? 5.080 -3.608 -17.612 1.00 63.75 98 LEU A C 1
ATOM 757 O O . LEU A 1 98 ? 5.970 -3.238 -16.851 1.00 63.75 98 LEU A O 1
ATOM 761 N N . GLU A 1 99 ? 5.032 -3.258 -18.898 1.00 57.56 99 GLU A N 1
ATOM 762 C CA . GLU A 1 99 ? 6.007 -2.390 -19.572 1.00 57.56 99 GLU A CA 1
ATOM 763 C C . GLU A 1 99 ? 6.083 -0.988 -18.948 1.00 57.56 99 GLU A C 1
ATOM 765 O O . GLU A 1 99 ? 7.163 -0.423 -18.815 1.00 57.56 99 GLU A O 1
ATOM 770 N N . LEU A 1 100 ? 4.958 -0.448 -18.466 1.00 57.28 100 LEU A N 1
ATOM 771 C CA . LEU A 1 100 ? 4.908 0.846 -17.771 1.00 57.28 100 LEU A CA 1
ATOM 772 C C . LEU A 1 100 ? 5.331 0.743 -16.298 1.00 57.28 100 LEU A C 1
ATOM 774 O O . LEU A 1 100 ? 5.515 1.755 -15.626 1.00 57.28 100 LEU A O 1
ATOM 778 N N . ARG A 1 101 ? 5.532 -0.481 -15.789 1.00 62.09 101 ARG A N 1
ATOM 779 C CA . ARG A 1 101 ? 6.126 -0.741 -14.469 1.00 62.09 101 ARG A CA 1
ATOM 780 C C . ARG A 1 101 ? 7.650 -0.859 -14.543 1.00 62.09 101 ARG A C 1
ATOM 782 O O . ARG A 1 101 ? 8.262 -1.309 -13.570 1.00 62.09 101 ARG A O 1
ATOM 789 N N . ASN A 1 102 ? 8.269 -0.484 -15.663 1.00 64.38 102 ASN A N 1
ATOM 790 C CA . ASN A 1 102 ? 9.719 -0.365 -15.782 1.00 64.38 102 ASN A CA 1
ATOM 791 C C . ASN A 1 102 ? 10.242 0.884 -15.036 1.00 64.38 102 ASN A C 1
ATOM 793 O O . ASN A 1 102 ? 9.472 1.727 -14.576 1.00 64.38 102 ASN A O 1
ATOM 797 N N . LYS A 1 103 ? 11.562 0.985 -14.857 1.00 63.19 103 LYS A N 1
ATOM 798 C CA . LYS A 1 103 ? 12.180 2.022 -14.010 1.00 63.19 103 LYS A CA 1
ATOM 799 C C . LYS A 1 103 ? 11.957 3.451 -14.525 1.00 63.19 103 LYS A C 1
ATOM 801 O O . LYS A 1 103 ? 11.912 4.366 -13.707 1.00 63.19 103 LYS A O 1
ATOM 806 N N . ASP A 1 104 ? 11.789 3.620 -15.833 1.00 65.44 104 ASP A N 1
ATOM 807 C CA . ASP A 1 104 ? 11.715 4.929 -16.487 1.00 65.44 104 ASP A CA 1
ATOM 808 C C . ASP A 1 104 ? 10.276 5.474 -16.536 1.00 65.44 104 ASP A C 1
ATOM 810 O O . ASP A 1 104 ? 10.065 6.680 -16.426 1.00 65.44 104 ASP A O 1
ATOM 814 N N . ALA A 1 105 ? 9.272 4.593 -16.625 1.00 64.62 105 ALA A N 1
ATOM 815 C CA . ALA A 1 105 ? 7.852 4.958 -16.667 1.00 64.62 105 ALA A CA 1
ATOM 816 C C . ALA A 1 105 ? 7.161 4.952 -15.287 1.00 64.62 105 ALA A C 1
ATOM 818 O O . ALA A 1 105 ? 6.120 5.594 -15.115 1.00 64.62 105 ALA A O 1
ATOM 819 N N . GLN A 1 106 ? 7.751 4.283 -14.286 1.00 71.56 106 GLN A N 1
ATOM 820 C CA . GLN A 1 106 ? 7.221 4.199 -12.917 1.00 71.56 106 GLN A CA 1
ATOM 821 C C . GLN A 1 106 ? 6.870 5.560 -12.284 1.00 71.56 106 GLN A C 1
ATOM 823 O O . GLN A 1 106 ? 5.793 5.656 -11.694 1.00 71.56 106 GLN A O 1
ATOM 828 N N . PRO A 1 107 ? 7.707 6.617 -12.381 1.00 70.69 107 PRO A N 1
ATOM 829 C CA . PRO A 1 107 ? 7.391 7.903 -11.759 1.00 70.69 107 PRO A CA 1
ATOM 830 C C . PRO A 1 107 ? 6.106 8.546 -12.299 1.00 70.69 107 PRO A C 1
ATOM 832 O O . PRO A 1 107 ? 5.301 9.034 -11.509 1.00 70.69 107 PRO A O 1
ATOM 835 N N . ASN A 1 108 ? 5.887 8.505 -13.618 1.00 72.62 108 ASN A N 1
ATOM 836 C CA . ASN A 1 108 ? 4.699 9.085 -14.252 1.00 72.62 108 ASN A CA 1
ATOM 837 C C . ASN A 1 108 ? 3.445 8.276 -13.911 1.00 72.62 108 ASN A C 1
ATOM 839 O O . ASN A 1 108 ? 2.462 8.839 -13.444 1.00 72.62 108 ASN A O 1
ATOM 843 N N . LEU A 1 109 ? 3.534 6.946 -14.001 1.00 74.31 109 LEU A N 1
ATOM 844 C CA . LEU A 1 109 ? 2.459 6.043 -13.591 1.00 74.31 109 LEU A CA 1
ATOM 845 C C . LEU A 1 109 ? 2.025 6.283 -12.132 1.00 74.31 109 LEU A C 1
ATOM 847 O O . LEU A 1 109 ? 0.841 6.317 -11.809 1.00 74.31 109 LEU A O 1
ATOM 851 N N . MET A 1 110 ? 2.990 6.466 -11.227 1.00 75.56 110 MET A N 1
ATOM 852 C CA . MET A 1 110 ? 2.715 6.720 -9.809 1.00 75.56 110 MET A CA 1
ATOM 853 C C . MET A 1 110 ? 2.125 8.116 -9.553 1.00 75.56 110 MET A C 1
ATOM 855 O O . MET A 1 110 ? 1.424 8.292 -8.550 1.00 75.56 110 MET A O 1
ATOM 859 N N . ASN A 1 111 ? 2.395 9.097 -10.423 1.00 75.75 111 ASN A N 1
ATOM 860 C CA . ASN A 1 111 ? 1.752 10.411 -10.382 1.00 75.75 111 ASN A CA 1
ATOM 861 C C . ASN A 1 111 ? 0.277 10.305 -10.771 1.00 75.75 111 ASN A C 1
ATOM 863 O O . ASN A 1 111 ? -0.563 10.702 -9.965 1.00 75.75 111 ASN A O 1
ATOM 867 N N . ASP A 1 112 ? -0.024 9.674 -11.906 1.00 75.81 112 ASP A N 1
ATOM 868 C CA . ASP A 1 112 ? -1.392 9.519 -12.417 1.00 75.81 112 ASP A CA 1
ATOM 869 C C . ASP A 1 112 ? -2.301 8.807 -11.401 1.00 75.81 112 ASP A C 1
ATOM 871 O O . ASP A 1 112 ? -3.408 9.253 -11.096 1.00 75.81 112 ASP A O 1
ATOM 875 N N . ILE A 1 113 ? -1.793 7.738 -10.780 1.00 79.94 113 ILE A N 1
ATOM 876 C CA . ILE A 1 113 ? -2.521 6.988 -9.742 1.00 79.94 113 ILE A CA 1
ATOM 877 C C . ILE A 1 113 ? -2.688 7.815 -8.453 1.00 79.94 113 ILE A C 1
ATOM 879 O O . ILE A 1 113 ? -3.670 7.666 -7.725 1.00 79.94 113 ILE A O 1
ATOM 883 N N . GLY A 1 114 ? -1.715 8.669 -8.126 1.00 69.31 114 GLY A N 1
ATOM 884 C CA . GLY A 1 114 ? -1.751 9.500 -6.921 1.00 69.31 114 GLY A CA 1
AT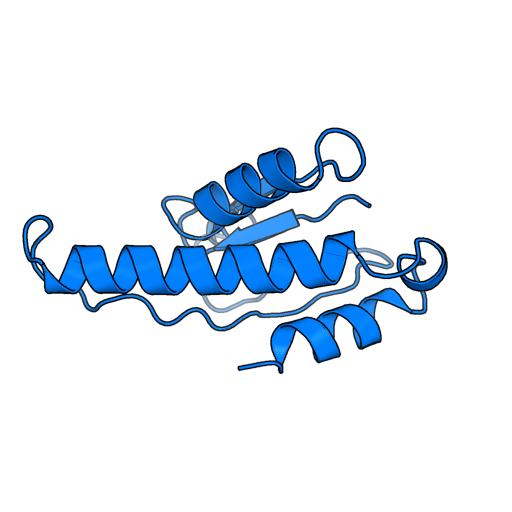OM 885 C C . GLY A 1 114 ? -2.716 10.685 -7.015 1.00 69.31 114 GLY A C 1
ATOM 886 O O . GLY A 1 114 ? -3.264 11.092 -5.988 1.00 69.31 114 GLY A O 1
ATOM 887 N N . GLU A 1 115 ? -2.912 11.221 -8.221 1.00 64.56 115 GLU A N 1
ATOM 888 C CA . GLU A 1 115 ? -3.691 12.436 -8.495 1.00 64.56 115 GLU A CA 1
ATOM 889 C C . GLU A 1 115 ? -5.163 12.171 -8.826 1.00 64.56 115 GLU A C 1
ATOM 891 O O . GLU A 1 115 ? -5.983 13.068 -8.633 1.00 64.56 115 GLU A O 1
ATOM 896 N N . ASN A 1 116 ? -5.521 10.942 -9.220 1.00 54.59 116 ASN A N 1
ATOM 897 C CA . ASN A 1 116 ? -6.917 10.506 -9.299 1.00 54.59 116 ASN A CA 1
ATOM 898 C C . ASN A 1 116 ? -7.552 10.511 -7.893 1.00 54.59 116 ASN A C 1
ATOM 900 O O . ASN A 1 116 ? -7.400 9.559 -7.117 1.00 54.59 116 ASN A O 1
ATOM 904 N N . ARG A 1 117 ? -8.204 11.632 -7.562 1.00 49.84 117 ARG A N 1
ATOM 905 C CA . ARG A 1 117 ? -9.076 11.836 -6.399 1.00 49.84 117 ARG A CA 1
ATOM 906 C C . ARG A 1 117 ? -10.485 11.346 -6.693 1.00 49.84 117 ARG A C 1
ATOM 908 O O . ARG A 1 117 ? -10.999 11.682 -7.780 1.00 49.84 117 ARG A O 1
#

Foldseek 3Di:
DEDEFEDAQQPALQVLLQVLLCVVQPPNYHYHYDHQCVQDPVVCSPDGHDDPDQDQDDDADQDQQPPPPPPDPSNVVSSVSSNVLSNQLSVLVNPDDVVCVDSVNVNVSNVVSRPPD

pLDDT: mean 74.59, std 12.16, range [44.81, 91.56]

Radius of gyration: 15.09 Å; chains: 1; bounding box: 40×29×39 Å

Secondary structure (DSSP, 8-state):
---EEEESSSSSHHHHHHHHHHHHHTTS---EEEEHHHHS-TT-TTSPPP--SS--------PPPPS--TT-HHHHHHHHHHHHHHHHHHHHHHHS-GGGGSTTTHHHHHHHHHH--

Sequence (117 aa):
MKPLLLSTHNTYRSILAEAITRYLTSDQISAASASMDYLTDRLNSESRPAWFGIAAKKHWELTVPSQAKPSSAEQTAGFNSIISTLVSRINQLSTHPLELRNKDAQPNLMNDIGENR